Protein AF-A0A0W1AWG1-F1 (afdb_monomer)

Solvent-accessible surface area (backbone atoms only — not comparable to full-atom values): 3649 Å² total; per-residue (Å²): 132,80,82,74,57,73,68,60,57,54,51,48,43,72,75,35,42,90,80,50,52,74,55,57,55,22,50,75,67,66,35,94,43,52,71,60,41,51,54,52,46,26,70,72,71,74,39,52,72,69,58,51,47,58,66,69,67,64,131

Nearest PDB structures (foldseek):
  7r3w-assembly4_D  TM=8.012E-01  e=9.882E-02  Salmonella enterica subsp. enterica serovar Typhimurium
  6xiu-assembly1_B-2  TM=8.413E-01  e=1.816E-01  Escherichia coli
  7r3w-assembly3_C  TM=7.738E-01  e=1.513E-01  Salmonella enterica subsp. enterica serovar Typhimurium
  4fe7-assembly1_A-2  TM=7.989E-01  e=1.816E-01  Escherichia coli
  3mn2-assembly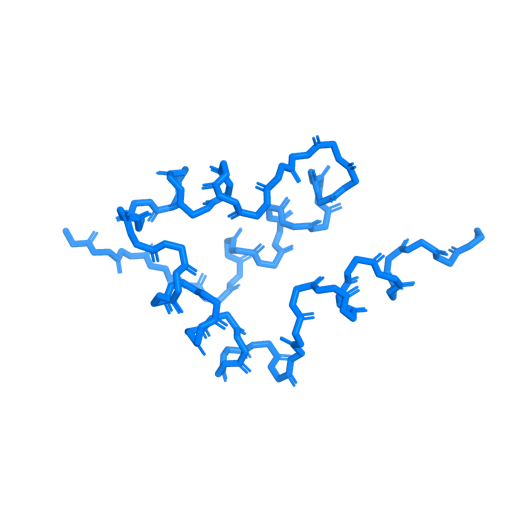2_B  TM=8.143E-01  e=4.521E-01  Rhodopseudomonas palustris CGA009

Organism: NCBI:txid1306852

Sequence (59 aa):
MINLFSGDVEGLMIRYGSILKFKDIADMVGYNNQYYFSKVFKLITGLTPSKFKSASEVN

pLDDT: mean 72.12, std 11.2, range [38.0, 84.25]

Secondary structure (DSSP, 8-state):
-----HHHHHHHHHHHTTTS-HHHHHHHTT-S-HHHHHHHHHHHHSS-HHHHHHHH---

Radius of gyration: 10.64 Å; Cα contacts (8 Å, |Δi|>4): 42; chains: 1; bounding box: 19×20×37 Å

InterPro domains:
  IPR009057 Homedomain-like superfamily [SSF46689] (20-54)
  IPR018060 AraC-like, DNA binding HTH domain [PF00165] (20-52)
  IPR018060 AraC-like, DNA binding HTH domain [PS01124] (24-55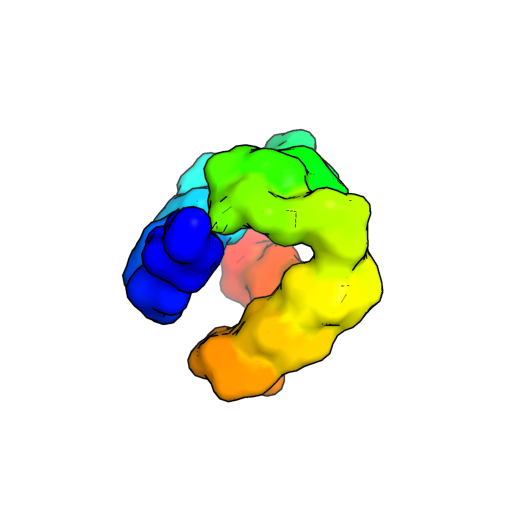)
  IPR020449 Transcription regulator HTH, AraC- type, HTH domain [PR00032] (22-37)
  IPR020449 Transcription regulator HTH, AraC- type, HTH domain [PR00032] (37-53)

Structure (mmCIF, N/CA/C/O backbone):
data_AF-A0A0W1AWG1-F1
#
_entry.id   AF-A0A0W1AWG1-F1
#
loop_
_atom_site.group_PDB
_atom_site.id
_atom_site.type_symbol
_atom_site.label_atom_id
_atom_site.label_alt_id
_atom_site.label_comp_id
_atom_site.label_asym_id
_atom_site.label_entity_id
_atom_site.label_seq_id
_atom_site.pdbx_PDB_ins_code
_atom_site.Cartn_x
_atom_site.Cartn_y
_atom_site.Cartn_z
_atom_site.occupancy
_atom_site.B_iso_or_equiv
_atom_site.auth_seq_id
_atom_site.auth_comp_id
_atom_site.auth_asym_id
_atom_site.auth_atom_id
_atom_site.pdbx_PDB_model_num
ATOM 1 N N . MET A 1 1 ? -2.698 -4.519 -18.823 1.00 42.97 1 MET A N 1
ATOM 2 C CA . MET A 1 1 ? -3.999 -4.461 -18.126 1.00 42.97 1 MET A CA 1
ATOM 3 C C . MET A 1 1 ? -3.694 -4.668 -16.655 1.00 42.97 1 MET A C 1
ATOM 5 O O . MET A 1 1 ? -3.122 -5.697 -16.327 1.00 42.97 1 MET 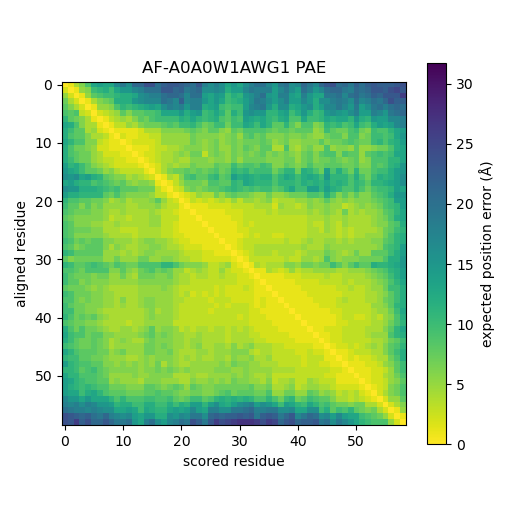A O 1
ATOM 9 N N . ILE A 1 2 ? -3.917 -3.662 -15.811 1.00 51.91 2 ILE A N 1
ATOM 10 C CA . ILE A 1 2 ? -3.641 -3.758 -14.374 1.00 51.91 2 ILE A CA 1
ATOM 11 C C . ILE A 1 2 ? -4.831 -4.507 -13.760 1.00 51.91 2 ILE A C 1
ATOM 13 O O . ILE A 1 2 ? -5.811 -3.888 -13.357 1.00 51.91 2 ILE A O 1
ATOM 17 N N . ASN A 1 3 ? -4.805 -5.839 -13.809 1.00 50.47 3 ASN A N 1
ATOM 18 C CA . ASN A 1 3 ? -5.823 -6.673 -13.172 1.00 50.47 3 ASN A CA 1
ATOM 19 C C . ASN A 1 3 ? -5.481 -6.792 -11.690 1.00 50.47 3 ASN A C 1
ATOM 21 O O . ASN A 1 3 ? -4.860 -7.754 -11.258 1.00 50.47 3 ASN A O 1
ATOM 25 N N . LEU A 1 4 ? -5.864 -5.773 -10.931 1.00 54.84 4 LEU A N 1
ATOM 26 C CA . LEU A 1 4 ? -5.919 -5.847 -9.484 1.00 54.84 4 LEU A CA 1
ATOM 27 C C . LEU A 1 4 ? -7.361 -6.097 -9.072 1.00 54.84 4 LEU A C 1
ATOM 29 O O . LEU A 1 4 ? -8.152 -5.165 -8.919 1.00 54.84 4 LEU A O 1
ATOM 33 N N . PHE A 1 5 ? -7.710 -7.362 -8.880 1.00 57.41 5 PHE A N 1
ATOM 34 C CA . PHE A 1 5 ? -8.834 -7.663 -8.012 1.00 57.41 5 PHE A CA 1
ATOM 35 C C . PHE A 1 5 ? -8.384 -7.415 -6.568 1.00 57.41 5 PHE A C 1
ATOM 37 O O . PHE A 1 5 ? -7.268 -7.769 -6.191 1.00 57.41 5 PHE A O 1
ATOM 44 N N . SER A 1 6 ? -9.249 -6.785 -5.768 1.00 59.38 6 SER A N 1
ATOM 45 C CA . SER A 1 6 ? -9.019 -6.445 -4.350 1.00 59.38 6 SER A CA 1
ATOM 46 C C . SER A 1 6 ? -8.342 -7.563 -3.545 1.00 59.38 6 SER A C 1
ATOM 48 O O . SER A 1 6 ? -7.498 -7.289 -2.696 1.00 59.38 6 SER A O 1
ATOM 50 N N . GLY A 1 7 ? -8.673 -8.822 -3.854 1.00 60.81 7 GLY A N 1
ATOM 51 C CA . GLY A 1 7 ? -8.165 -9.994 -3.143 1.00 60.81 7 GLY A CA 1
ATOM 52 C C . GLY A 1 7 ? -6.659 -10.244 -3.283 1.00 60.81 7 GLY A C 1
ATOM 53 O O . GLY A 1 7 ? -6.051 -10.743 -2.338 1.00 60.81 7 GLY A O 1
ATOM 54 N N . ASP A 1 8 ? -6.029 -9.865 -4.400 1.00 69.25 8 ASP A N 1
ATOM 55 C CA . ASP A 1 8 ? -4.609 -10.181 -4.625 1.00 69.25 8 ASP A CA 1
ATOM 56 C C . ASP A 1 8 ? -3.683 -9.268 -3.814 1.00 69.25 8 ASP A C 1
ATOM 58 O O . ASP A 1 8 ? -2.673 -9.722 -3.277 1.00 69.25 8 ASP A O 1
ATOM 62 N N . VAL A 1 9 ? -4.041 -7.989 -3.653 1.00 71.12 9 VAL A N 1
ATOM 63 C CA . VAL A 1 9 ? -3.237 -7.040 -2.863 1.00 71.12 9 VAL A CA 1
ATOM 64 C C . VAL A 1 9 ? -3.358 -7.282 -1.375 1.00 71.12 9 VAL A C 1
ATOM 66 O O . VAL A 1 9 ? -2.348 -7.242 -0.673 1.00 71.12 9 VAL A O 1
ATOM 69 N N . GLU A 1 10 ? -4.571 -7.536 -0.888 1.00 69.75 10 GLU A N 1
ATOM 70 C CA . GLU A 1 10 ? -4.779 -7.870 0.518 1.00 69.75 10 GLU A CA 1
ATOM 71 C C . GLU A 1 10 ? -4.012 -9.147 0.875 1.00 69.75 10 GLU A C 1
ATOM 73 O O . GLU A 1 10 ? -3.269 -9.157 1.855 1.00 69.75 10 GLU A O 1
ATOM 78 N N . GLY A 1 11 ? -4.081 -10.181 0.028 1.00 74.19 11 GLY A N 1
ATOM 79 C CA . GLY A 1 11 ? -3.315 -11.414 0.201 1.00 74.19 11 GLY A CA 1
ATOM 80 C C . GLY A 1 11 ? 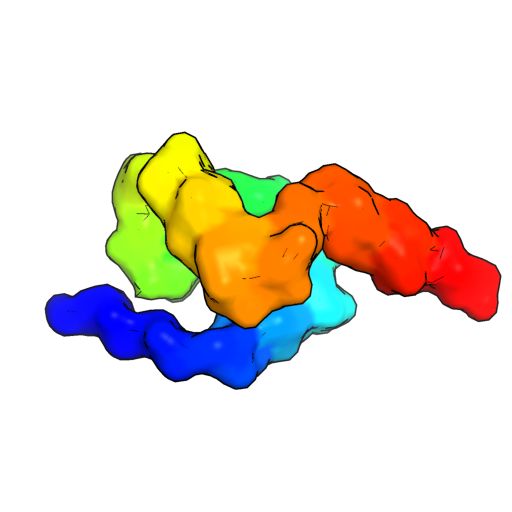-1.799 -11.195 0.189 1.00 74.19 11 GLY A C 1
ATOM 81 O O . GLY A 1 11 ? -1.099 -11.740 1.048 1.00 74.19 11 GLY A O 1
ATOM 82 N N . LEU A 1 12 ? -1.280 -10.370 -0.731 1.00 73.75 12 LEU A N 1
ATOM 83 C CA . LEU A 1 12 ? 0.150 -10.048 -0.791 1.00 73.75 12 LEU A CA 1
ATOM 84 C C . LEU A 1 12 ? 0.608 -9.286 0.457 1.00 73.75 12 LEU A C 1
ATOM 86 O O . LEU A 1 12 ? 1.668 -9.578 1.004 1.00 73.75 12 LEU A O 1
ATOM 90 N N . MET A 1 13 ? -0.190 -8.327 0.931 1.00 74.00 13 MET A N 1
ATOM 91 C CA . MET A 1 13 ? 0.134 -7.538 2.119 1.00 74.00 13 MET A CA 1
ATOM 92 C C . MET A 1 13 ? 0.006 -8.340 3.409 1.00 74.00 13 MET A C 1
ATOM 94 O O . MET A 1 13 ? 0.821 -8.151 4.303 1.00 74.00 13 MET A O 1
ATOM 98 N N . ILE A 1 14 ? -0.934 -9.276 3.501 1.00 73.88 14 ILE A N 1
ATOM 99 C CA . ILE A 1 14 ? -1.028 -10.186 4.648 1.00 73.88 14 ILE A CA 1
ATOM 100 C C . ILE A 1 14 ? 0.149 -11.172 4.651 1.00 73.88 14 ILE A C 1
ATOM 102 O O . ILE A 1 14 ? 0.759 -11.391 5.693 1.00 73.88 14 ILE A O 1
ATOM 106 N N . ARG A 1 15 ? 0.518 -11.747 3.496 1.00 70.38 15 ARG A N 1
ATOM 107 C CA . ARG A 1 15 ? 1.622 -12.725 3.413 1.00 70.38 15 ARG A CA 1
ATOM 108 C C . ARG A 1 15 ? 3.009 -12.107 3.524 1.00 70.38 15 ARG A C 1
ATOM 110 O O . ARG A 1 15 ? 3.906 -12.749 4.059 1.00 70.38 15 ARG A O 1
ATOM 117 N N . TYR A 1 16 ? 3.200 -10.905 2.990 1.00 68.31 16 TYR A N 1
ATOM 118 C CA . TYR A 1 16 ? 4.526 -10.316 2.823 1.00 68.31 16 TYR A CA 1
ATOM 119 C C . TYR A 1 16 ? 4.667 -8.911 3.410 1.00 68.31 16 TYR A C 1
ATOM 121 O O . TYR A 1 16 ? 5.769 -8.370 3.388 1.00 68.31 16 TYR A O 1
ATOM 129 N N . GLY A 1 17 ? 3.614 -8.302 3.960 1.00 65.00 17 GLY A N 1
ATOM 130 C CA . GLY A 1 17 ? 3.633 -6.909 4.427 1.00 65.00 17 GLY A CA 1
ATOM 131 C C . GLY A 1 17 ? 4.613 -6.622 5.568 1.00 65.00 17 GLY A C 1
ATOM 132 O O . GLY A 1 17 ? 5.026 -5.470 5.739 1.00 65.00 17 GLY A O 1
ATOM 133 N N . SER A 1 18 ? 5.054 -7.640 6.316 1.00 66.62 18 SER A N 1
ATOM 134 C CA . SER A 1 18 ? 6.128 -7.476 7.304 1.00 66.62 18 SER A CA 1
ATOM 135 C C . SER A 1 18 ? 7.508 -7.330 6.644 1.00 66.62 18 SER A C 1
ATOM 137 O O . SER A 1 18 ? 8.297 -6.498 7.095 1.00 66.62 18 SER A O 1
ATOM 139 N N . ILE A 1 19 ? 7.753 -8.030 5.529 1.00 65.56 19 ILE A N 1
ATOM 140 C CA . ILE A 1 19 ? 9.069 -8.192 4.885 1.00 65.56 19 ILE A CA 1
ATOM 141 C C . ILE A 1 19 ? 9.249 -7.265 3.672 1.00 65.56 19 ILE A C 1
ATOM 143 O O . ILE A 1 19 ? 10.328 -6.710 3.467 1.00 65.56 19 ILE A O 1
ATOM 147 N N . LEU A 1 20 ? 8.202 -7.077 2.867 1.00 72.50 20 LEU A N 1
ATOM 148 C CA . LEU A 1 20 ? 8.247 -6.287 1.639 1.00 72.50 20 LEU A CA 1
ATOM 149 C C . LEU A 1 20 ? 7.896 -4.826 1.899 1.00 72.50 20 LEU A C 1
ATOM 151 O O . LEU A 1 20 ? 7.002 -4.493 2.686 1.00 72.50 20 LEU A O 1
ATOM 155 N N . LYS A 1 21 ? 8.588 -3.923 1.200 1.00 76.56 21 LYS A N 1
ATOM 156 C CA . LYS A 1 21 ? 8.219 -2.512 1.200 1.00 76.56 21 LYS A CA 1
ATOM 157 C C . LYS A 1 21 ? 7.001 -2.332 0.309 1.00 76.56 21 LYS A C 1
ATOM 159 O O . LYS A 1 21 ? 6.811 -3.017 -0.689 1.00 76.56 21 LYS A O 1
ATOM 164 N N . PHE A 1 22 ? 6.199 -1.326 0.631 1.00 76.88 22 PHE A N 1
ATOM 165 C CA . PHE A 1 22 ? 4.998 -1.000 -0.135 1.00 76.88 22 PHE A CA 1
ATOM 166 C C . PHE A 1 22 ? 5.280 -0.720 -1.624 1.00 76.88 22 PHE A C 1
ATOM 168 O O . PHE A 1 22 ? 4.427 -0.956 -2.472 1.00 76.88 22 PHE A O 1
ATOM 175 N N . LYS A 1 23 ? 6.492 -0.245 -1.940 1.00 81.00 23 LYS A N 1
ATOM 176 C CA . LYS A 1 23 ? 6.978 -0.099 -3.315 1.00 81.00 23 LYS A CA 1
ATOM 177 C C . LYS A 1 23 ? 7.132 -1.450 -4.021 1.00 81.00 23 LYS A C 1
ATOM 179 O O . LYS A 1 23 ? 6.658 -1.586 -5.136 1.00 81.00 23 LYS A O 1
ATOM 184 N N . ASP A 1 24 ? 7.724 -2.439 -3.357 1.00 82.00 24 ASP A N 1
ATOM 185 C CA . ASP A 1 24 ? 7.947 -3.769 -3.936 1.00 82.00 24 ASP A CA 1
ATOM 186 C C . ASP A 1 24 ? 6.608 -4.447 -4.254 1.00 82.00 24 ASP A C 1
ATOM 188 O O . ASP A 1 24 ? 6.440 -5.062 -5.302 1.00 82.00 24 ASP A O 1
ATOM 192 N N . ILE A 1 25 ? 5.618 -4.257 -3.376 1.00 79.75 25 ILE A N 1
ATOM 193 C CA . ILE A 1 25 ? 4.242 -4.717 -3.592 1.00 79.75 25 ILE A CA 1
ATOM 194 C C . ILE A 1 25 ? 3.620 -3.997 -4.793 1.00 79.75 25 ILE A C 1
ATOM 196 O O . ILE A 1 25 ? 3.012 -4.655 -5.629 1.00 79.75 25 ILE A O 1
ATOM 200 N N . ALA A 1 26 ? 3.799 -2.675 -4.906 1.00 80.75 26 ALA A N 1
ATOM 201 C CA . ALA A 1 26 ? 3.331 -1.895 -6.053 1.00 80.75 26 ALA A CA 1
ATOM 202 C C . ALA A 1 26 ? 3.916 -2.429 -7.370 1.00 80.75 26 ALA A C 1
ATOM 204 O O . ALA A 1 26 ? 3.168 -2.663 -8.319 1.00 80.75 26 ALA A O 1
ATOM 205 N N . ASP A 1 27 ? 5.225 -2.682 -7.394 1.00 82.88 27 ASP A N 1
ATOM 206 C CA . ASP A 1 27 ? 5.940 -3.196 -8.560 1.00 82.88 27 ASP A CA 1
ATOM 207 C C . ASP A 1 27 ? 5.450 -4.613 -8.927 1.00 82.88 27 ASP A C 1
ATOM 209 O O . ASP A 1 27 ? 5.173 -4.886 -10.095 1.00 82.88 27 ASP A O 1
ATOM 213 N N . MET A 1 28 ? 5.240 -5.491 -7.936 1.00 78.00 28 MET A N 1
ATOM 214 C CA . MET A 1 28 ? 4.729 -6.858 -8.136 1.00 78.00 28 MET A CA 1
ATOM 215 C C . MET A 1 28 ? 3.337 -6.901 -8.766 1.00 78.00 28 MET A C 1
ATOM 217 O O . MET A 1 28 ? 3.054 -7.785 -9.573 1.00 78.00 28 MET A O 1
ATOM 221 N N . VAL A 1 29 ? 2.467 -5.953 -8.418 1.00 77.00 29 VAL A N 1
ATOM 222 C CA . VAL A 1 29 ? 1.100 -5.891 -8.956 1.00 77.00 29 VAL A CA 1
ATOM 223 C C . VAL A 1 29 ? 0.996 -5.028 -10.224 1.00 77.00 29 VAL A C 1
ATOM 225 O O . VAL A 1 29 ? -0.090 -4.829 -10.767 1.00 77.00 29 VAL A O 1
ATOM 228 N N . GLY A 1 30 ? 2.127 -4.524 -10.729 1.00 78.12 30 GLY A N 1
ATOM 229 C CA . GLY A 1 30 ? 2.208 -3.785 -11.989 1.00 78.12 30 GLY A CA 1
ATOM 230 C C . GLY A 1 30 ? 1.956 -2.278 -11.881 1.00 78.12 30 GLY A C 1
ATOM 231 O O . GLY A 1 30 ? 1.681 -1.631 -12.896 1.00 78.12 30 GLY A O 1
ATOM 232 N N . TYR A 1 31 ? 2.059 -1.689 -10.686 1.00 79.88 31 TYR A N 1
ATOM 233 C CA . TYR A 1 31 ? 2.073 -0.238 -10.508 1.00 79.88 31 TYR A CA 1
ATOM 234 C C . TYR A 1 31 ? 3.493 0.316 -10.483 1.00 79.88 31 TYR A C 1
ATOM 236 O O . TYR A 1 31 ? 4.195 0.220 -9.488 1.00 79.88 31 TYR A O 1
ATOM 244 N N . ASN A 1 32 ? 3.839 1.074 -11.522 1.00 76.56 32 ASN A N 1
ATOM 245 C CA . ASN A 1 32 ? 5.089 1.841 -11.562 1.00 76.56 32 ASN A CA 1
ATOM 246 C C . ASN A 1 32 ? 5.115 3.048 -10.605 1.00 76.56 32 ASN A C 1
ATOM 248 O O . ASN A 1 32 ? 6.163 3.651 -10.382 1.00 76.56 32 ASN A O 1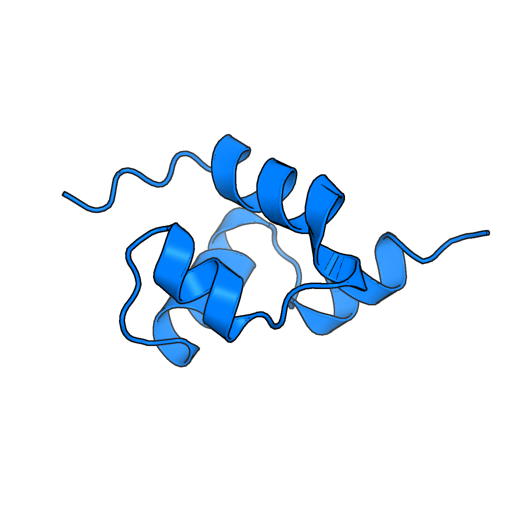
ATOM 252 N N . ASN A 1 33 ? 3.957 3.469 -10.085 1.00 82.44 33 ASN A N 1
ATOM 253 C CA . ASN A 1 33 ? 3.845 4.650 -9.235 1.00 82.44 33 ASN A CA 1
ATOM 254 C C . ASN A 1 33 ? 3.286 4.288 -7.855 1.00 82.44 33 ASN A C 1
ATOM 256 O O . ASN A 1 33 ? 2.081 4.092 -7.683 1.00 82.44 33 ASN A O 1
ATOM 260 N N . GLN A 1 34 ? 4.167 4.300 -6.854 1.00 81.19 34 GLN A N 1
ATOM 261 C CA . GLN A 1 34 ? 3.838 4.022 -5.456 1.00 81.19 34 GLN A CA 1
ATOM 262 C C . GLN A 1 34 ? 2.791 4.988 -4.867 1.00 81.19 34 GLN A C 1
ATOM 264 O O . GLN A 1 34 ? 1.974 4.575 -4.044 1.00 81.19 34 GLN A O 1
ATOM 269 N N . TYR A 1 35 ? 2.767 6.261 -5.279 1.00 83.00 35 TYR A N 1
ATOM 270 C CA . TYR A 1 35 ? 1.754 7.219 -4.813 1.00 83.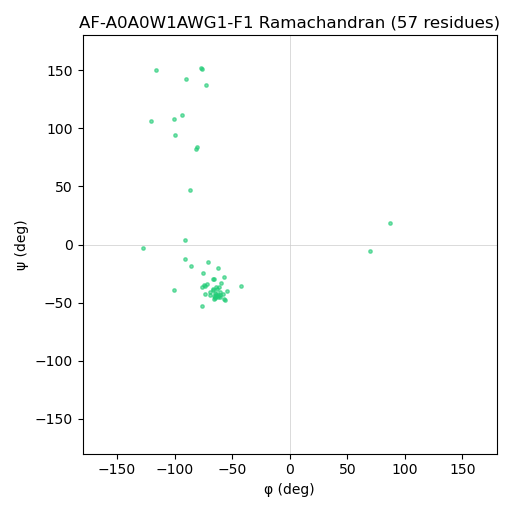00 35 TYR A CA 1
ATOM 271 C C . TYR A 1 35 ? 0.369 6.887 -5.357 1.00 83.00 35 TYR A C 1
ATOM 273 O O . TYR A 1 35 ? -0.621 6.978 -4.629 1.00 83.00 35 TYR A O 1
ATOM 281 N N . TYR A 1 36 ? 0.296 6.487 -6.627 1.00 83.19 36 TYR A N 1
ATOM 282 C CA . TYR A 1 36 ? -0.954 6.036 -7.226 1.00 83.19 36 TYR A CA 1
ATOM 283 C C . TYR A 1 36 ? -1.434 4.746 -6.560 1.00 83.19 36 TYR A C 1
ATOM 285 O O . TYR A 1 36 ? -2.582 4.677 -6.124 1.00 83.19 36 TYR A O 1
ATOM 293 N N . PHE A 1 37 ? -0.530 3.783 -6.367 1.00 82.06 37 PHE A N 1
ATOM 294 C CA . PHE A 1 37 ? -0.834 2.551 -5.648 1.00 82.06 37 PHE A CA 1
ATOM 295 C C . PHE A 1 37 ? -1.329 2.820 -4.225 1.00 82.06 37 PHE A C 1
ATOM 297 O O . PHE A 1 37 ? -2.329 2.250 -3.822 1.00 82.06 37 PHE A O 1
ATOM 304 N N . SER A 1 38 ? -0.717 3.748 -3.485 1.00 81.88 38 SER A N 1
ATOM 305 C CA . SER A 1 38 ? -1.162 4.123 -2.133 1.00 81.88 38 SER A CA 1
ATOM 306 C C . SER A 1 38 ? -2.589 4.683 -2.117 1.00 81.88 38 SER A C 1
ATOM 308 O O . SER A 1 38 ? -3.389 4.337 -1.245 1.00 81.88 38 SER A O 1
ATOM 310 N N . LYS A 1 39 ? -2.946 5.510 -3.111 1.00 84.25 39 LYS A N 1
ATOM 311 C CA . LYS A 1 39 ? -4.315 6.028 -3.261 1.00 84.25 39 LYS A CA 1
ATOM 312 C C . LYS A 1 39 ? -5.312 4.917 -3.573 1.00 84.25 39 LYS A C 1
ATOM 314 O O . LYS A 1 39 ? -6.362 4.864 -2.941 1.00 84.25 39 LYS A O 1
ATOM 319 N N . VAL A 1 40 ? -4.980 4.045 -4.523 1.00 82.12 40 VAL A N 1
ATOM 320 C CA . VAL A 1 40 ? -5.836 2.919 -4.919 1.00 82.12 40 VAL A CA 1
ATOM 321 C C . VAL A 1 40 ? -5.977 1.921 -3.773 1.00 82.12 40 VAL A C 1
ATOM 323 O O . VAL A 1 40 ? -7.086 1.529 -3.443 1.00 82.12 40 VAL A O 1
ATOM 326 N N . PHE A 1 41 ? -4.884 1.592 -3.092 1.00 80.75 41 PHE A N 1
ATOM 327 C CA . PHE A 1 41 ? -4.879 0.727 -1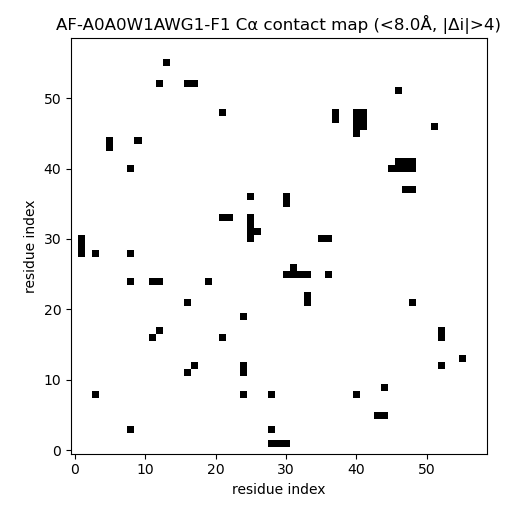.920 1.00 80.75 41 PHE A CA 1
ATOM 328 C C . PHE A 1 41 ? -5.813 1.246 -0.831 1.00 80.75 41 PHE A C 1
ATOM 330 O O . PHE A 1 41 ? -6.642 0.496 -0.326 1.00 80.75 41 PHE A O 1
ATOM 337 N N . LYS A 1 42 ? -5.736 2.542 -0.508 1.00 83.25 42 LYS A N 1
ATOM 338 C CA . LYS A 1 42 ? -6.647 3.164 0.456 1.00 83.25 42 LYS A CA 1
ATOM 339 C C . LYS A 1 42 ? -8.099 3.151 -0.023 1.00 83.25 42 LYS A C 1
ATOM 341 O O . LYS A 1 42 ? -8.994 3.011 0.800 1.00 83.25 42 LYS A O 1
ATOM 346 N N . LEU A 1 43 ? -8.341 3.322 -1.321 1.00 82.56 43 LEU A N 1
ATOM 347 C CA . LEU A 1 43 ? -9.688 3.267 -1.892 1.00 82.56 43 LEU A CA 1
ATOM 348 C C . LEU A 1 43 ? -10.291 1.859 -1.791 1.00 82.56 43 LEU A C 1
ATOM 350 O O . LEU A 1 43 ? -11.474 1.732 -1.505 1.00 82.56 43 LEU A O 1
ATOM 354 N N . ILE A 1 44 ? -9.472 0.829 -2.008 1.00 79.25 44 ILE A N 1
ATOM 355 C CA . ILE A 1 44 ? -9.877 -0.579 -1.976 1.00 79.25 44 ILE A CA 1
ATOM 356 C C . ILE A 1 44 ? -10.056 -1.064 -0.531 1.00 79.25 44 ILE A C 1
ATOM 358 O O . ILE A 1 44 ? -11.112 -1.568 -0.176 1.00 79.25 44 ILE A O 1
ATOM 362 N N . THR A 1 45 ? -9.037 -0.877 0.309 1.00 77.81 45 THR A N 1
ATOM 363 C CA . THR A 1 45 ? -8.986 -1.439 1.674 1.00 77.81 45 THR A CA 1
ATOM 364 C C . THR A 1 45 ? -9.567 -0.519 2.747 1.00 77.81 45 THR A C 1
ATOM 366 O O . THR A 1 45 ? -9.710 -0.912 3.901 1.00 77.81 45 THR A O 1
ATOM 369 N N . GL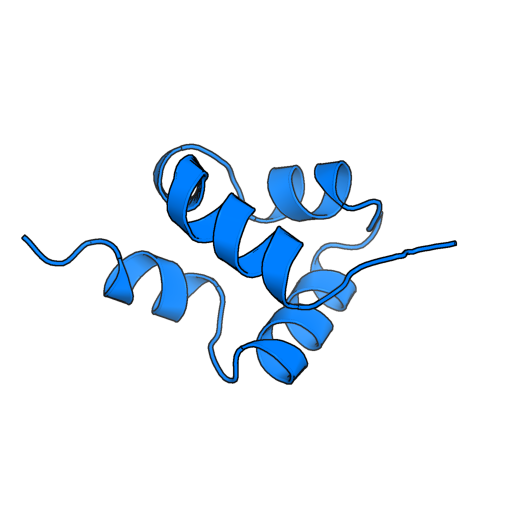Y A 1 46 ? -9.821 0.752 2.423 1.00 82.19 46 GLY A N 1
ATOM 370 C CA . GLY A 1 46 ? -10.203 1.783 3.395 1.00 82.19 46 GLY A CA 1
ATOM 371 C C . GLY A 1 46 ? -9.079 2.208 4.353 1.00 82.19 46 GLY A C 1
ATOM 372 O O . GLY A 1 46 ? -9.243 3.164 5.118 1.00 82.19 46 GLY A O 1
ATOM 373 N N . LEU A 1 47 ? -7.917 1.550 4.313 1.00 80.88 47 LEU A N 1
ATOM 374 C CA . LEU A 1 47 ? -6.814 1.742 5.249 1.00 80.88 47 LEU A CA 1
ATOM 375 C C . LEU A 1 47 ? -5.576 2.293 4.544 1.00 80.88 47 LEU A C 1
ATOM 377 O O . LEU A 1 47 ? -5.326 2.063 3.364 1.00 80.88 47 LEU A O 1
ATOM 381 N N . THR A 1 48 ? -4.766 3.058 5.277 1.00 80.94 48 THR A N 1
ATOM 382 C CA . THR A 1 48 ? -3.436 3.415 4.774 1.00 80.94 48 THR A CA 1
ATOM 383 C C . THR A 1 48 ? -2.490 2.227 4.944 1.00 80.94 48 THR A C 1
ATOM 385 O O . THR A 1 48 ? -2.652 1.460 5.894 1.00 80.94 48 THR A O 1
ATOM 388 N N . PRO A 1 49 ? -1.455 2.093 4.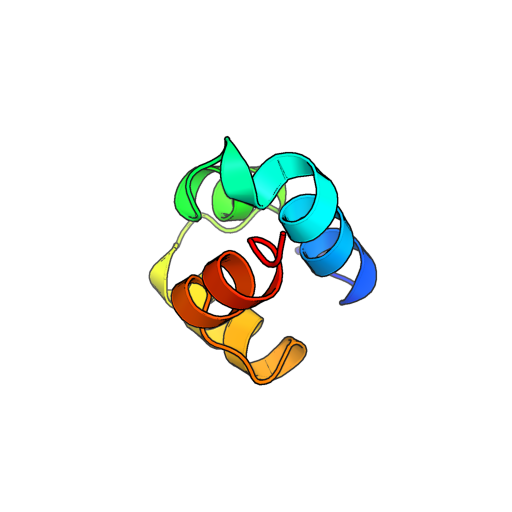098 1.00 73.62 49 PRO A N 1
ATOM 389 C CA . PRO A 1 49 ? -0.512 0.977 4.183 1.00 73.62 49 PRO A CA 1
ATOM 390 C C . PRO A 1 49 ? 0.135 0.823 5.561 1.00 73.62 49 PRO A C 1
ATOM 392 O O . PRO A 1 49 ? 0.260 -0.284 6.072 1.00 73.62 49 PRO A O 1
ATOM 395 N N . SER A 1 50 ? 0.488 1.947 6.194 1.00 75.69 50 SER A N 1
ATOM 396 C CA . SER A 1 50 ? 1.037 1.965 7.552 1.00 75.69 50 SER A CA 1
ATOM 397 C C . SER A 1 50 ? 0.045 1.425 8.583 1.00 75.69 50 SER A C 1
ATOM 399 O O . SER A 1 50 ? 0.431 0.623 9.421 1.00 75.69 50 SER A O 1
ATOM 401 N N . LYS A 1 51 ? -1.237 1.817 8.499 1.00 76.19 51 LYS A N 1
ATOM 402 C CA . LYS A 1 51 ? -2.283 1.304 9.398 1.00 76.19 51 LYS A CA 1
ATOM 403 C C . LYS A 1 51 ? -2.549 -0.179 9.168 1.00 76.19 51 LYS A C 1
ATOM 405 O O . LYS A 1 51 ? -2.755 -0.899 10.134 1.00 76.19 51 LYS A O 1
ATOM 410 N N . PHE A 1 52 ? -2.523 -0.625 7.913 1.00 77.00 52 PHE A N 1
ATOM 411 C CA . PHE A 1 52 ? -2.693 -2.033 7.568 1.00 77.00 52 PHE A CA 1
ATOM 412 C C . PHE A 1 52 ? -1.562 -2.888 8.156 1.00 77.00 52 PHE A C 1
ATOM 414 O O . PHE A 1 52 ? -1.832 -3.905 8.783 1.00 77.00 52 PHE A O 1
ATOM 421 N N . LYS A 1 53 ? -0.306 -2.427 8.051 1.00 70.88 53 LYS A N 1
ATOM 422 C CA . LYS A 1 53 ? 0.858 -3.115 8.629 1.00 70.88 53 LYS A CA 1
ATOM 423 C C . LYS A 1 53 ? 0.783 -3.207 10.157 1.00 70.88 53 LYS A C 1
ATOM 425 O O . LYS A 1 53 ? 0.976 -4.285 10.709 1.00 70.88 53 LYS A O 1
ATOM 430 N N . SER A 1 54 ? 0.416 -2.114 10.828 1.00 70.62 54 SER A N 1
ATOM 431 C CA . SER A 1 54 ? 0.218 -2.113 12.284 1.00 70.62 54 SER A CA 1
ATOM 432 C C . SER A 1 54 ? -0.967 -2.972 12.739 1.00 70.62 54 SER A C 1
ATOM 434 O O . SER A 1 54 ? -0.934 -3.500 13.841 1.00 70.62 54 SER A O 1
ATOM 436 N N . ALA A 1 55 ? -2.005 -3.127 11.912 1.00 65.75 55 ALA A N 1
ATOM 437 C CA . ALA A 1 55 ? -3.147 -3.992 12.214 1.00 65.75 55 ALA A CA 1
ATOM 438 C C . ALA A 1 55 ? -2.831 -5.491 12.057 1.00 65.75 55 ALA A C 1
ATOM 440 O O . ALA A 1 55 ? -3.485 -6.310 12.693 1.00 65.75 55 ALA A O 1
ATOM 441 N N . SER A 1 56 ? -1.840 -5.855 11.233 1.00 59.31 56 SER A N 1
ATOM 442 C CA . SER A 1 56 ? -1.342 -7.234 11.111 1.00 59.31 56 SER A CA 1
ATOM 443 C C . SER A 1 56 ? -0.260 -7.601 12.137 1.00 59.31 56 SER A C 1
ATOM 445 O O . SER A 1 56 ? -0.039 -8.781 12.375 1.00 59.31 56 SER A O 1
ATOM 447 N N . GLU A 1 57 ? 0.401 -6.620 12.760 1.00 55.09 57 GLU A N 1
ATOM 448 C CA . GLU A 1 57 ? 1.347 -6.818 13.875 1.00 55.09 57 GLU A CA 1
ATOM 449 C C . GLU A 1 57 ? 0.630 -6.838 15.238 1.00 55.09 57 GLU A C 1
ATOM 451 O O . GLU A 1 57 ? 1.039 -6.177 16.193 1.00 55.09 57 GLU A O 1
ATOM 456 N N . VAL A 1 58 ? -0.463 -7.593 15.346 1.00 43.44 58 VAL A N 1
ATOM 457 C CA . VAL A 1 58 ? -1.099 -7.866 16.640 1.00 43.44 58 VAL A CA 1
ATOM 458 C C . VAL A 1 58 ? -0.665 -9.262 17.080 1.00 43.44 58 VAL A C 1
ATOM 460 O O . VAL A 1 58 ? -1.082 -10.227 16.454 1.00 43.44 58 VAL A O 1
ATOM 463 N N . ASN A 1 59 ? 0.204 -9.291 18.105 1.00 38.00 59 ASN A N 1
ATOM 464 C CA . ASN A 1 59 ? 0.605 -10.413 18.984 1.00 38.00 59 ASN A CA 1
ATOM 465 C C . ASN A 1 59 ? 0.305 -11.845 18.517 1.00 38.00 59 ASN A C 1
ATOM 467 O O . ASN A 1 59 ? -0.882 -12.241 18.546 1.00 38.00 59 ASN A O 1
#

Foldseek 3Di:
DQPDDLVVLLVCCLVCVVPDDLCVSCVVSPHPDSVVVQVVNCVSVVDGSVVSSVVSPDD

Mean predicted aligned error: 7.22 Å